Protein AF-A0AA47N3I8-F1 (afdb_monomer_lite)

pLDDT: mean 72.28, std 18.6, range [32.47, 95.56]

Secondary structure (DSSP, 8-state):
--------HHHHHHHHHHHHHHTHHHHHHTTSSPPPPTT-PPTT-SHHHHHHHHH-TTTTTHHHHHT--S-HHHHHHHHHHHHHHHHHHS-TT-------------------STTTT--PPPTT-TTS-HHHHHHHHHHHHS---

Foldseek 3Di:
DDPPDDDPVLVVVLVVVVCCQQCVLVCQVVVNDDHDDPPDDHHPVPCVVVVCQCPPLVRVLVCLVPVDDDDVVVSVVVSVVVVVVVVVVDPVPPPPPDPPPPPPDDDDDDDPDPCNVPDDDDPPPPPDDPSRVVVVVSDVVVDDD

Organism: Merluccius polli (NCBI:txid89951)

Radius of gyration: 23.53 Å; chains: 1; bounding box: 51×60×51 Å

Sequence (145 aa):
MKKQVRFLGSMIHSLQCSLKKRFRGIFVNVKMSSAARAEEELPFADPLYIRAAVLDPAFSMMWLQHDVLVTDDIKNDIADMVKDLILHEVPPGTTLQSPEYQEVERQQEQSSGLFSEYRKRRKQDTTSSPETQLNNYFGLCCGQA

Structure (mmCIF, N/CA/C/O backbone):
data_AF-A0AA47N3I8-F1
#
_entry.id   AF-A0AA47N3I8-F1
#
loop_
_atom_site.group_PDB
_atom_site.id
_atom_site.type_symbol
_atom_site.label_atom_id
_atom_site.label_alt_id
_atom_site.label_comp_id
_atom_site.label_asym_id
_atom_site.label_entity_id
_atom_site.label_seq_id
_atom_site.pdbx_PDB_ins_code
_atom_site.Cartn_x
_atom_site.Cartn_y
_atom_site.Cartn_z
_atom_site.occupancy
_atom_site.B_iso_or_equiv
_atom_site.auth_seq_id
_atom_site.auth_comp_id
_atom_site.auth_asym_id
_atom_site.auth_atom_id
_atom_site.pdbx_PDB_model_num
ATOM 1 N N . MET A 1 1 ? 17.343 22.297 -28.409 1.00 40.78 1 MET A N 1
ATOM 2 C CA . MET A 1 1 ? 16.732 23.110 -27.329 1.00 40.78 1 MET A CA 1
ATOM 3 C C . MET A 1 1 ? 16.309 22.178 -26.199 1.00 40.78 1 MET A C 1
ATOM 5 O O . MET A 1 1 ? 15.500 21.295 -26.447 1.00 40.78 1 MET A O 1
ATOM 9 N N . LYS A 1 2 ? 16.885 22.293 -24.993 1.00 49.59 2 LYS A N 1
ATOM 10 C CA . LYS A 1 2 ? 16.458 21.481 -23.837 1.00 49.59 2 LYS A CA 1
ATOM 11 C C . LYS A 1 2 ? 15.156 22.076 -23.289 1.00 49.59 2 LYS A C 1
ATOM 13 O O . LYS A 1 2 ? 15.146 23.246 -22.920 1.00 49.59 2 LYS A O 1
ATOM 18 N N . LYS A 1 3 ? 14.066 21.300 -23.267 1.00 54.94 3 LYS A N 1
ATOM 19 C CA . LYS A 1 3 ? 12.815 21.693 -22.597 1.00 54.94 3 LYS A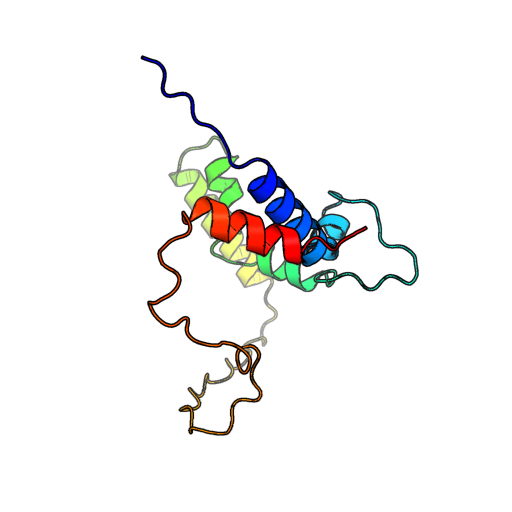 CA 1
ATOM 20 C C . LYS A 1 3 ? 13.123 21.896 -21.113 1.00 54.94 3 LYS A C 1
ATOM 22 O O . LYS A 1 3 ? 13.399 20.932 -20.406 1.00 54.94 3 LYS A O 1
ATOM 27 N N . GLN A 1 4 ? 13.113 23.143 -20.654 1.00 55.97 4 GLN A N 1
ATOM 28 C CA . GLN A 1 4 ? 13.239 23.450 -19.237 1.00 55.97 4 GLN A CA 1
ATOM 29 C C . GLN A 1 4 ? 11.877 23.196 -18.587 1.00 55.97 4 GLN A C 1
ATOM 31 O O . GLN A 1 4 ? 10.970 24.018 -18.675 1.00 55.97 4 GLN A O 1
ATOM 36 N N . VAL A 1 5 ? 11.712 22.014 -17.998 1.00 67.25 5 VAL A N 1
ATOM 37 C CA . VAL A 1 5 ? 10.506 21.672 -17.241 1.00 67.25 5 VAL A CA 1
ATOM 38 C C . VAL A 1 5 ? 10.584 22.410 -15.906 1.00 67.25 5 VAL A C 1
ATOM 40 O O . VAL A 1 5 ? 11.491 22.164 -15.113 1.00 67.25 5 VAL A O 1
ATOM 43 N N . ARG A 1 6 ? 9.668 23.352 -15.668 1.00 70.12 6 ARG A N 1
ATOM 44 C CA . ARG A 1 6 ? 9.495 23.978 -14.353 1.00 70.12 6 ARG A CA 1
ATOM 45 C C . ARG A 1 6 ? 8.413 23.218 -13.606 1.00 70.12 6 ARG A C 1
ATOM 47 O O . ARG A 1 6 ? 7.251 23.241 -13.996 1.00 70.12 6 ARG A O 1
ATOM 54 N N . PHE A 1 7 ? 8.810 22.525 -12.549 1.00 73.31 7 PHE A N 1
ATOM 55 C CA . PHE A 1 7 ? 7.871 21.860 -11.659 1.00 73.31 7 PHE A CA 1
ATOM 56 C C . PHE A 1 7 ? 7.165 22.892 -10.776 1.00 73.31 7 PHE A C 1
ATOM 58 O O . PHE A 1 7 ? 7.782 23.853 -10.313 1.00 73.31 7 PHE A O 1
ATOM 65 N N . LEU A 1 8 ? 5.876 22.677 -10.516 1.00 83.81 8 LEU A N 1
ATOM 66 C CA . LEU A 1 8 ? 5.081 23.501 -9.606 1.00 83.81 8 LEU A CA 1
ATOM 67 C C . LEU A 1 8 ? 5.457 23.156 -8.158 1.00 83.81 8 LEU A C 1
ATOM 69 O O . LEU A 1 8 ? 4.742 22.433 -7.469 1.00 83.81 8 LEU A O 1
ATOM 73 N N . GLY A 1 9 ? 6.622 23.634 -7.714 1.00 85.81 9 GLY A N 1
ATOM 74 C CA . GLY A 1 9 ? 7.217 23.266 -6.426 1.00 85.81 9 GLY A CA 1
ATOM 75 C C . GLY A 1 9 ? 6.301 23.532 -5.229 1.00 85.81 9 GLY A C 1
ATOM 76 O O . GLY A 1 9 ? 6.212 22.694 -4.338 1.00 85.81 9 GLY A O 1
ATOM 77 N N . SER A 1 10 ? 5.553 24.640 -5.246 1.00 81.69 10 SER A N 1
ATOM 78 C CA . SER A 1 10 ? 4.552 24.964 -4.220 1.00 81.69 10 SER A CA 1
ATOM 79 C C . SER A 1 10 ? 3.431 23.926 -4.158 1.00 81.69 10 SER A C 1
ATOM 81 O O . SER A 1 10 ? 3.074 23.461 -3.080 1.00 81.69 10 SER A O 1
ATOM 83 N N . MET A 1 11 ? 2.907 23.515 -5.312 1.00 82.12 11 MET A N 1
ATOM 84 C CA . MET A 1 11 ? 1.862 22.499 -5.409 1.00 82.12 11 MET A CA 1
ATOM 85 C C . MET A 1 11 ? 2.368 21.140 -4.934 1.00 82.12 11 MET A C 1
ATOM 87 O O . MET A 1 11 ? 1.706 20.491 -4.131 1.00 82.12 11 MET A O 1
ATOM 91 N N . ILE A 1 12 ? 3.555 20.731 -5.387 1.00 86.94 12 ILE A N 1
ATOM 92 C CA . ILE A 1 12 ? 4.188 19.481 -4.954 1.00 86.94 12 ILE A CA 1
ATOM 93 C C . ILE A 1 12 ? 4.351 19.483 -3.435 1.00 86.94 12 ILE A C 1
ATOM 95 O O . ILE A 1 12 ? 3.960 18.522 -2.777 1.00 86.94 12 ILE A O 1
ATOM 99 N N . HIS A 1 13 ? 4.856 20.579 -2.871 1.00 87.62 13 HIS A N 1
ATOM 100 C CA . HIS A 1 13 ? 5.027 20.725 -1.432 1.00 87.62 13 HIS A CA 1
ATOM 101 C C . HIS A 1 13 ? 3.689 20.632 -0.682 1.00 87.62 13 HIS A C 1
ATOM 103 O O . HIS A 1 13 ? 3.561 19.846 0.255 1.00 87.62 13 HIS A O 1
ATOM 109 N N . SER A 1 14 ? 2.656 21.360 -1.117 1.00 87.94 14 SER A N 1
ATOM 110 C CA . SER A 1 14 ? 1.326 21.307 -0.493 1.00 87.94 14 SER A CA 1
ATOM 111 C C . SER A 1 14 ? 0.700 19.913 -0.566 1.00 87.94 14 SER A C 1
ATOM 113 O O . SER A 1 14 ? 0.125 19.438 0.416 1.00 87.94 14 SER A O 1
ATOM 115 N N . LEU A 1 15 ? 0.851 19.218 -1.696 1.00 88.31 15 LEU A N 1
ATOM 116 C CA . LEU A 1 15 ? 0.401 17.835 -1.852 1.00 88.31 15 LEU A CA 1
ATOM 117 C C . LEU A 1 15 ? 1.154 16.896 -0.906 1.00 88.31 15 LEU A C 1
ATOM 119 O O . LEU A 1 15 ? 0.523 16.095 -0.218 1.00 88.31 15 LEU A O 1
ATOM 123 N N . GLN A 1 16 ? 2.478 17.029 -0.807 1.00 88.25 16 GLN A N 1
ATOM 124 C CA . GLN A 1 16 ? 3.299 16.243 0.114 1.00 88.25 16 GLN A CA 1
ATOM 125 C C . GLN A 1 16 ? 2.901 16.475 1.576 1.00 88.25 16 GLN A C 1
ATOM 127 O O . GLN A 1 16 ? 2.722 15.508 2.316 1.00 88.25 16 GLN A O 1
ATOM 132 N N . CYS A 1 17 ? 2.714 17.727 1.999 1.00 90.00 17 CYS A N 1
ATOM 133 C CA . CYS A 1 17 ? 2.244 18.059 3.346 1.00 90.00 17 CYS A CA 1
ATOM 134 C C . CYS A 1 17 ? 0.864 17.457 3.624 1.00 90.00 17 CYS A C 1
ATOM 136 O O . CYS A 1 17 ? 0.646 16.850 4.673 1.00 90.00 17 CYS A O 1
ATOM 138 N N . SER A 1 18 ? -0.056 17.580 2.666 1.00 91.69 18 SER A N 1
ATOM 139 C CA . SER A 1 18 ? -1.400 17.015 2.767 1.00 91.69 18 SER A CA 1
ATOM 140 C C . SER A 1 18 ? -1.373 15.492 2.914 1.00 91.69 18 SER A C 1
ATOM 142 O O . SER A 1 18 ? -2.105 14.942 3.735 1.00 91.69 18 SER A O 1
ATOM 144 N N . LEU A 1 19 ? -0.515 14.814 2.151 1.00 92.00 19 LEU A N 1
ATOM 145 C CA . LEU A 1 19 ? -0.350 13.364 2.190 1.00 92.00 19 LEU A CA 1
ATOM 146 C C . LEU A 1 19 ? 0.259 12.916 3.527 1.00 92.00 19 LEU A C 1
ATOM 148 O O . LEU A 1 19 ? -0.307 12.054 4.195 1.00 92.00 19 LEU A O 1
ATOM 152 N N . LYS A 1 20 ? 1.337 13.570 3.980 1.00 90.69 20 LYS A N 1
ATOM 153 C CA . LYS A 1 20 ? 1.963 13.319 5.292 1.00 90.69 20 LYS A CA 1
ATOM 154 C C . LYS A 1 20 ? 1.001 13.499 6.454 1.00 90.69 20 LYS A C 1
ATOM 156 O O . LYS A 1 20 ? 1.023 12.695 7.377 1.00 90.69 20 LYS A O 1
ATOM 161 N N . LYS A 1 21 ? 0.154 14.527 6.405 1.00 90.25 21 LYS A N 1
ATOM 162 C CA . LYS A 1 21 ? -0.840 14.783 7.450 1.00 90.25 21 LYS A CA 1
ATOM 163 C C . LYS A 1 21 ? -1.947 13.729 7.447 1.00 90.25 21 LYS A C 1
ATOM 165 O O . LYS A 1 21 ? -2.276 13.199 8.501 1.00 90.25 21 LYS A O 1
ATOM 170 N N . ARG A 1 22 ? -2.512 13.419 6.275 1.00 93.69 22 ARG A N 1
ATOM 171 C CA . ARG A 1 22 ? -3.652 12.496 6.157 1.00 93.69 22 ARG A CA 1
ATOM 172 C C . ARG A 1 22 ? -3.291 11.048 6.459 1.00 93.69 22 ARG A C 1
ATOM 174 O O . ARG A 1 22 ? -4.105 10.369 7.058 1.00 93.69 22 ARG A O 1
ATOM 181 N N . PHE A 1 23 ? -2.092 10.597 6.096 1.00 93.69 23 PHE A N 1
ATOM 182 C CA . PHE A 1 23 ? -1.663 9.201 6.261 1.00 93.69 23 PHE A CA 1
ATOM 183 C C . PHE A 1 23 ? -0.605 9.025 7.354 1.00 93.69 23 PHE A C 1
ATOM 185 O O . PHE A 1 23 ? 0.183 8.079 7.325 1.00 93.69 23 PHE A O 1
ATOM 192 N N . ARG A 1 24 ? -0.557 9.944 8.326 1.00 92.31 24 ARG A N 1
ATOM 193 C CA . ARG A 1 24 ? 0.480 9.934 9.362 1.00 92.31 24 ARG A CA 1
ATOM 194 C C . ARG A 1 24 ? 0.524 8.615 10.139 1.00 92.31 24 ARG A C 1
ATOM 196 O O . ARG A 1 24 ? 1.620 8.127 10.393 1.00 92.31 24 ARG A O 1
ATOM 203 N N . GLY A 1 25 ? -0.627 8.029 10.479 1.00 93.19 25 GLY A N 1
ATOM 204 C CA . GLY A 1 25 ? -0.695 6.759 11.208 1.00 93.19 25 GLY A CA 1
ATOM 205 C C . GLY A 1 25 ? -0.034 5.605 10.458 1.00 93.19 25 GLY A C 1
ATOM 206 O O . GLY A 1 25 ? 0.782 4.892 11.039 1.00 93.19 25 GLY A O 1
ATOM 207 N N . ILE A 1 26 ? -0.270 5.506 9.145 1.00 91.94 26 ILE A N 1
ATOM 208 C CA . ILE A 1 26 ? 0.423 4.547 8.271 1.00 91.94 26 ILE A CA 1
ATOM 209 C C . ILE A 1 26 ? 1.934 4.763 8.355 1.00 91.94 26 ILE A C 1
ATOM 211 O O . ILE A 1 26 ? 2.672 3.821 8.631 1.00 91.94 26 ILE A O 1
ATOM 215 N N . PHE A 1 27 ? 2.404 6.002 8.179 1.00 93.19 27 PHE A N 1
ATOM 216 C CA . PHE A 1 27 ? 3.838 6.310 8.196 1.00 93.19 27 PHE A CA 1
ATOM 217 C C . PHE A 1 27 ? 4.520 6.030 9.531 1.00 93.19 27 PHE A C 1
ATOM 219 O O . PHE A 1 27 ? 5.690 5.653 9.537 1.00 93.19 27 PHE A O 1
ATOM 226 N N . VAL A 1 28 ? 3.819 6.182 10.651 1.00 92.31 28 VAL A N 1
ATOM 227 C CA . VAL A 1 28 ? 4.338 5.775 11.960 1.00 92.31 28 VAL A CA 1
ATOM 228 C C . VAL A 1 28 ? 4.442 4.255 12.053 1.00 92.31 28 VAL A C 1
ATOM 230 O O . VAL A 1 28 ? 5.502 3.748 12.419 1.00 92.31 28 VAL A O 1
ATOM 233 N N . ASN A 1 29 ? 3.401 3.525 11.647 1.00 89.62 29 ASN A N 1
ATOM 234 C CA . ASN A 1 29 ? 3.380 2.061 11.689 1.00 89.62 29 ASN A CA 1
ATOM 235 C C . ASN A 1 29 ? 4.497 1.430 10.844 1.00 89.62 29 ASN A C 1
ATOM 237 O O . ASN A 1 29 ? 5.119 0.460 11.274 1.00 89.62 29 ASN A O 1
ATOM 241 N N . VAL A 1 30 ? 4.810 2.012 9.681 1.00 89.50 30 VAL A N 1
ATOM 242 C CA . VAL A 1 30 ? 5.918 1.559 8.817 1.00 89.50 30 VAL A CA 1
ATOM 243 C C . VAL A 1 30 ? 7.267 2.217 9.138 1.00 89.50 30 VAL A C 1
ATOM 245 O O . VAL A 1 30 ? 8.218 2.075 8.374 1.00 89.50 30 VAL A O 1
ATOM 248 N N . LYS A 1 31 ? 7.379 2.941 10.261 1.00 90.38 31 LYS A N 1
ATOM 249 C CA . LYS A 1 31 ? 8.615 3.595 10.740 1.00 90.38 31 LYS A CA 1
ATOM 250 C C . LYS A 1 31 ? 9.222 4.622 9.769 1.00 90.38 31 LYS A C 1
ATOM 252 O O . LYS A 1 31 ? 10.422 4.876 9.794 1.00 90.38 31 LYS A O 1
ATOM 257 N N . MET A 1 32 ? 8.392 5.252 8.940 1.00 89.12 32 MET A N 1
ATOM 258 C CA . MET A 1 32 ? 8.776 6.336 8.022 1.00 89.12 32 MET A CA 1
ATOM 259 C C . MET A 1 32 ? 8.588 7.741 8.622 1.00 89.12 32 MET A C 1
ATOM 261 O O . MET A 1 32 ? 8.999 8.732 8.021 1.00 89.12 32 MET A O 1
ATOM 265 N N . SER A 1 33 ? 7.956 7.851 9.793 1.00 91.06 33 SER A N 1
ATOM 266 C CA . SER A 1 33 ? 7.724 9.108 10.513 1.00 91.06 33 SER A CA 1
ATOM 267 C C . SER A 1 33 ? 7.998 8.943 12.009 1.00 91.06 33 SER A C 1
ATOM 269 O O . SER A 1 33 ? 7.988 7.832 12.536 1.00 91.06 33 SER A O 1
ATOM 271 N N . SER A 1 34 ? 8.205 10.062 12.708 1.00 89.19 34 SER A N 1
ATOM 272 C CA . SER A 1 34 ? 8.299 10.094 14.169 1.00 89.19 34 SER A CA 1
ATOM 273 C C . SER A 1 34 ? 7.037 9.539 14.826 1.00 89.19 34 SER A C 1
ATOM 275 O O . SER A 1 34 ? 5.928 9.816 14.358 1.00 89.19 34 SER A O 1
ATOM 277 N N . ALA A 1 35 ? 7.228 8.800 15.922 1.00 86.00 35 ALA A N 1
ATOM 278 C CA . ALA A 1 35 ? 6.156 8.180 16.692 1.00 86.00 35 ALA A CA 1
ATOM 279 C C . ALA A 1 35 ? 5.095 9.188 17.170 1.00 86.00 35 ALA A C 1
ATOM 281 O O . ALA A 1 35 ? 5.354 10.391 17.304 1.00 86.00 35 ALA A O 1
ATOM 282 N N . ALA A 1 36 ? 3.888 8.675 17.414 1.00 83.19 36 ALA A N 1
ATOM 283 C CA . ALA A 1 36 ? 2.818 9.427 18.055 1.00 83.19 36 ALA A CA 1
ATOM 284 C C . ALA A 1 36 ? 3.242 9.841 19.469 1.00 83.19 36 ALA A C 1
ATOM 286 O O . ALA A 1 36 ? 3.973 9.115 20.150 1.00 83.19 36 ALA A O 1
ATOM 287 N N . ARG A 1 37 ? 2.759 10.994 19.931 1.00 85.19 37 ARG A N 1
ATOM 288 C CA . ARG A 1 37 ? 2.777 11.287 21.370 1.00 85.19 37 ARG A CA 1
ATOM 289 C C . ARG A 1 37 ? 1.729 10.406 22.061 1.00 85.19 37 ARG A C 1
ATOM 291 O O . ARG A 1 37 ? 0.788 9.970 21.410 1.00 85.19 37 ARG A O 1
ATOM 298 N N . ALA A 1 38 ? 1.891 10.152 23.359 1.00 73.44 38 ALA A N 1
ATOM 299 C CA . ALA A 1 38 ? 1.110 9.147 24.096 1.00 73.44 38 ALA A CA 1
ATOM 300 C C . ALA A 1 38 ? -0.427 9.310 24.019 1.00 73.44 38 ALA A C 1
ATOM 302 O O . ALA A 1 38 ? -1.140 8.332 24.201 1.00 73.44 38 ALA A O 1
ATOM 303 N N . GLU A 1 39 ? -0.927 10.511 23.714 1.00 80.19 39 GLU A N 1
ATOM 304 C CA . GLU A 1 39 ? -2.363 10.831 23.627 1.00 80.19 39 GLU A CA 1
ATOM 305 C C . GLU A 1 39 ? -2.805 11.247 22.210 1.00 80.19 39 GLU A C 1
ATOM 307 O O . GLU A 1 39 ? -3.909 11.748 22.011 1.00 80.19 39 GLU A O 1
ATOM 312 N N . GLU A 1 40 ? -1.940 11.095 21.205 1.00 86.62 40 GLU A N 1
ATOM 313 C CA . GLU A 1 40 ? -2.232 11.542 19.845 1.00 86.62 40 GLU A CA 1
ATOM 314 C C . GLU A 1 40 ? -2.930 10.439 19.038 1.00 86.62 40 GLU A C 1
ATOM 316 O O . GLU A 1 40 ? -2.298 9.468 18.615 1.00 86.62 40 GLU A O 1
ATOM 321 N N . GLU A 1 41 ? -4.226 10.608 18.770 1.00 89.25 41 GLU A N 1
ATOM 322 C CA . GLU A 1 41 ? -4.944 9.757 17.822 1.00 89.25 41 GLU A CA 1
ATOM 323 C C . GLU A 1 41 ? -4.497 10.078 16.390 1.00 89.25 41 GLU A C 1
ATOM 325 O O . GLU A 1 41 ? -4.637 11.202 15.897 1.00 89.25 41 GLU A O 1
ATOM 330 N N . LEU A 1 42 ? -3.922 9.084 15.714 1.00 91.88 42 LEU A N 1
ATOM 331 C CA . LEU A 1 42 ? -3.386 9.251 14.370 1.00 91.88 42 LEU A CA 1
ATOM 332 C C . LEU A 1 42 ? -4.344 8.710 13.305 1.00 91.88 42 LEU A C 1
ATOM 334 O O . LEU A 1 42 ? -4.827 7.581 13.418 1.00 91.88 42 LEU A O 1
ATOM 338 N N . PRO A 1 43 ? -4.549 9.452 12.201 1.00 90.75 43 PRO A N 1
ATOM 339 C CA . PRO A 1 43 ? -5.376 8.974 11.106 1.00 90.75 43 PRO A CA 1
ATOM 340 C C . PRO A 1 43 ? -4.731 7.746 10.458 1.00 90.75 43 PRO A C 1
ATOM 342 O O . PRO A 1 43 ? -3.529 7.743 10.176 1.00 90.75 43 PRO A O 1
ATOM 345 N N . PHE A 1 44 ? -5.542 6.717 10.200 1.00 90.56 44 PHE A N 1
ATOM 346 C CA . PHE A 1 44 ? -5.111 5.438 9.620 1.00 90.56 44 PHE A CA 1
ATOM 347 C C . PHE A 1 44 ? -4.007 4.716 10.421 1.00 90.56 44 PHE A C 1
ATOM 349 O O . PHE A 1 44 ? -3.170 4.028 9.840 1.00 90.56 44 PHE A O 1
ATOM 356 N N . ALA A 1 45 ? -3.969 4.875 11.749 1.00 90.56 45 ALA A N 1
ATOM 357 C CA . ALA A 1 45 ? -3.023 4.145 12.602 1.00 90.56 45 ALA A CA 1
ATOM 358 C C . ALA A 1 45 ? -3.460 2.722 12.963 1.00 90.56 45 ALA A C 1
ATOM 360 O O . ALA A 1 45 ? -2.645 1.968 13.493 1.00 90.56 45 ALA A O 1
ATOM 361 N N . ASP A 1 46 ? -4.698 2.327 12.659 1.00 91.25 46 ASP A N 1
ATOM 362 C CA . ASP A 1 46 ? -5.132 0.945 12.859 1.00 91.25 46 ASP A CA 1
ATOM 363 C C . ASP A 1 46 ? -4.263 -0.010 12.008 1.00 91.25 46 ASP A C 1
ATOM 365 O O . ASP A 1 46 ? -4.197 0.145 10.780 1.00 91.25 46 ASP A O 1
ATOM 369 N N . PRO A 1 47 ? -3.605 -1.020 12.615 1.00 86.62 47 PRO A N 1
ATOM 370 C CA . PRO A 1 47 ? -2.860 -2.042 11.883 1.00 86.62 47 PRO A CA 1
ATOM 371 C C . PRO A 1 47 ? -3.683 -2.771 10.812 1.00 86.62 47 PRO A C 1
ATOM 373 O O . PRO A 1 47 ? -3.107 -3.376 9.908 1.00 86.62 47 PRO A O 1
ATOM 376 N N . LEU A 1 48 ? -5.018 -2.739 10.889 1.00 87.06 48 LEU A N 1
ATOM 377 C CA . LEU A 1 48 ? -5.922 -3.248 9.860 1.00 87.06 48 LEU A CA 1
ATOM 378 C C . LEU A 1 48 ? -5.609 -2.680 8.472 1.00 87.06 48 LEU A C 1
ATOM 380 O O . LEU A 1 48 ? -5.614 -3.447 7.519 1.00 87.06 48 LEU A O 1
ATOM 384 N N . TYR A 1 49 ? -5.276 -1.392 8.344 1.00 87.00 49 TYR A N 1
ATOM 385 C CA . TYR A 1 49 ? -4.975 -0.794 7.037 1.00 87.00 49 TYR A CA 1
ATOM 386 C C . TYR A 1 49 ? -3.730 -1.407 6.388 1.00 87.00 49 TYR A C 1
ATOM 388 O O . TYR A 1 49 ? -3.719 -1.661 5.186 1.00 87.00 49 TYR A O 1
ATOM 396 N N . ILE A 1 50 ? -2.695 -1.690 7.186 1.00 83.38 50 ILE A N 1
ATOM 397 C CA . ILE A 1 50 ? -1.479 -2.353 6.699 1.00 83.38 50 ILE A CA 1
ATOM 398 C C . ILE A 1 50 ? -1.781 -3.806 6.343 1.00 83.38 50 ILE A C 1
ATOM 400 O O . ILE A 1 50 ? -1.394 -4.267 5.274 1.00 83.38 50 ILE A O 1
ATOM 404 N N . ARG A 1 51 ? -2.509 -4.515 7.214 1.00 80.88 51 ARG A N 1
ATOM 405 C CA . ARG A 1 51 ? -2.909 -5.905 6.963 1.00 80.88 51 ARG A CA 1
ATOM 406 C C . ARG A 1 51 ? -3.735 -6.025 5.686 1.00 80.88 51 ARG A C 1
ATOM 408 O O . ARG A 1 51 ? -3.419 -6.865 4.860 1.00 80.88 51 ARG A O 1
ATOM 415 N N . ALA A 1 52 ? -4.724 -5.158 5.486 1.00 82.56 52 ALA A N 1
ATOM 416 C CA . ALA A 1 52 ? -5.544 -5.138 4.280 1.00 82.56 52 ALA A CA 1
ATOM 417 C C . ALA A 1 52 ? -4.709 -4.882 3.016 1.00 82.56 52 ALA A C 1
ATOM 419 O O . ALA A 1 52 ? -4.912 -5.561 2.020 1.00 82.56 52 ALA A O 1
ATOM 420 N N . ALA A 1 53 ? -3.741 -3.961 3.065 1.00 80.38 53 ALA A N 1
ATOM 421 C CA . ALA A 1 53 ? -2.867 -3.678 1.926 1.00 80.38 53 ALA A CA 1
ATOM 422 C C . ALA A 1 53 ? -1.917 -4.842 1.590 1.00 80.38 53 ALA A C 1
ATOM 424 O O . ALA A 1 53 ? -1.681 -5.121 0.420 1.00 80.38 53 ALA A O 1
ATOM 425 N N . VAL A 1 54 ? -1.376 -5.528 2.603 1.00 75.00 54 VAL A N 1
ATOM 426 C CA . VAL A 1 54 ? -0.504 -6.703 2.412 1.00 75.00 54 VAL A CA 1
ATOM 427 C C . VAL A 1 54 ? -1.294 -7.907 1.901 1.00 75.00 54 VAL A C 1
ATOM 429 O O . VAL A 1 54 ? -0.786 -8.670 1.085 1.00 75.00 54 VAL A O 1
ATOM 432 N N . LEU A 1 55 ? -2.530 -8.068 2.374 1.00 76.00 55 LEU A N 1
ATOM 433 C CA . LEU A 1 55 ? -3.421 -9.158 1.982 1.00 76.00 55 LEU A CA 1
ATOM 434 C C . LEU A 1 55 ? -4.181 -8.880 0.679 1.00 76.00 55 LEU A C 1
ATOM 436 O O . LEU A 1 55 ? -4.893 -9.764 0.212 1.00 76.00 55 LEU A O 1
ATOM 440 N N . ASP A 1 56 ? -4.047 -7.690 0.087 1.00 79.94 56 ASP A N 1
ATOM 441 C CA . ASP A 1 56 ? -4.662 -7.381 -1.200 1.00 79.94 56 ASP A CA 1
ATOM 442 C C . ASP A 1 56 ? -4.035 -8.274 -2.290 1.00 79.94 56 ASP A C 1
ATOM 444 O O . ASP A 1 56 ? -2.831 -8.164 -2.562 1.00 79.94 56 ASP A O 1
ATOM 448 N N . PRO A 1 57 ? -4.811 -9.155 -2.951 1.00 68.44 57 PRO A N 1
ATOM 449 C CA . PRO A 1 57 ? -4.298 -10.028 -4.002 1.00 68.44 57 PRO A CA 1
ATOM 450 C C . PRO A 1 57 ? -3.641 -9.267 -5.161 1.00 68.44 57 PRO A C 1
ATOM 452 O O . PRO A 1 57 ? -2.747 -9.809 -5.807 1.00 68.44 57 PRO A O 1
ATOM 455 N N . ALA A 1 58 ? -4.033 -8.011 -5.407 1.00 70.62 58 ALA A N 1
ATOM 456 C CA . ALA A 1 58 ? -3.436 -7.166 -6.437 1.00 70.62 58 ALA A CA 1
ATOM 457 C C . ALA A 1 58 ? -2.023 -6.676 -6.072 1.00 70.62 58 ALA A C 1
ATOM 459 O O . ALA A 1 58 ? -1.236 -6.378 -6.970 1.00 70.62 58 ALA A O 1
ATOM 460 N N . PHE A 1 59 ? -1.683 -6.603 -4.778 1.00 75.00 59 PHE A N 1
ATOM 461 C CA . PHE A 1 59 ? -0.415 -6.038 -4.293 1.00 75.00 59 PHE A CA 1
ATOM 462 C C . PHE A 1 59 ? 0.508 -7.050 -3.605 1.00 75.00 59 PHE A C 1
ATOM 464 O O . PHE A 1 59 ? 1.728 -6.878 -3.637 1.00 75.00 59 PHE A O 1
ATOM 471 N N . SER A 1 60 ? -0.050 -8.119 -3.035 1.00 74.25 60 SER A N 1
ATOM 472 C CA . SER A 1 60 ? 0.659 -9.137 -2.245 1.00 74.25 60 SER A CA 1
ATOM 473 C C . SER A 1 60 ? 1.860 -9.773 -2.957 1.00 74.25 60 SER A C 1
ATOM 475 O O . SER A 1 60 ? 2.828 -10.145 -2.297 1.00 74.25 60 SER A O 1
ATOM 477 N N . MET A 1 61 ? 1.840 -9.840 -4.294 1.00 84.44 61 MET A N 1
ATOM 478 C CA . MET A 1 61 ? 2.897 -10.454 -5.112 1.00 84.44 61 MET A CA 1
ATOM 479 C C . MET A 1 61 ? 3.736 -9.449 -5.916 1.00 84.44 61 MET A C 1
ATOM 481 O O . MET A 1 61 ? 4.584 -9.860 -6.705 1.00 84.44 61 MET A O 1
ATOM 485 N N . MET A 1 62 ? 3.551 -8.132 -5.749 1.00 83.88 62 MET A N 1
ATOM 486 C CA . MET A 1 62 ? 4.320 -7.151 -6.537 1.00 83.88 62 MET A CA 1
ATOM 487 C C . MET A 1 62 ? 5.831 -7.241 -6.291 1.00 83.88 62 MET A C 1
ATOM 489 O O . MET A 1 62 ? 6.615 -7.063 -7.222 1.00 83.88 62 MET A O 1
ATOM 493 N N . TRP A 1 63 ? 6.244 -7.559 -5.063 1.00 85.75 63 TRP A N 1
ATOM 494 C CA . TRP A 1 63 ? 7.656 -7.766 -4.724 1.00 85.75 63 TRP A CA 1
ATOM 495 C C . TRP A 1 63 ? 8.275 -8.912 -5.541 1.00 85.75 63 TRP A C 1
ATOM 497 O O . TRP A 1 63 ? 9.428 -8.835 -5.956 1.00 85.75 63 TRP A O 1
ATOM 507 N N . LEU A 1 64 ? 7.495 -9.951 -5.856 1.00 88.50 64 LEU A N 1
ATOM 508 C CA . LEU A 1 64 ? 7.952 -11.086 -6.655 1.00 88.50 64 LEU A CA 1
ATOM 509 C C . LEU A 1 64 ? 8.251 -10.667 -8.099 1.00 88.50 64 LEU A C 1
ATOM 511 O O . LEU A 1 64 ? 9.202 -11.153 -8.712 1.00 88.50 64 LEU A O 1
ATOM 515 N N . GLN A 1 65 ? 7.480 -9.720 -8.638 1.00 85.00 65 GLN A N 1
ATOM 516 C CA . GLN A 1 65 ? 7.752 -9.162 -9.959 1.00 85.00 65 GLN A CA 1
ATOM 517 C C . GLN A 1 65 ? 8.940 -8.199 -9.961 1.00 85.00 65 GLN A C 1
ATOM 519 O O . GLN A 1 65 ? 9.794 -8.322 -10.841 1.00 85.00 65 GLN A O 1
ATOM 524 N N . HIS A 1 66 ? 9.000 -7.268 -9.006 1.00 83.31 66 HIS A N 1
ATOM 525 C CA . HIS A 1 66 ? 9.949 -6.153 -9.040 1.00 83.31 66 HIS A CA 1
ATOM 526 C C . HIS A 1 66 ? 11.313 -6.455 -8.413 1.00 83.31 66 HIS A C 1
ATOM 528 O O . HIS A 1 66 ? 12.321 -5.960 -8.915 1.00 83.31 66 HIS A O 1
ATOM 534 N N . ASP A 1 67 ? 11.357 -7.270 -7.359 1.00 85.25 67 ASP A N 1
ATOM 535 C CA . ASP A 1 67 ? 12.551 -7.426 -6.523 1.00 85.25 67 ASP A CA 1
ATOM 536 C C . ASP A 1 67 ? 13.245 -8.786 -6.714 1.00 85.25 67 ASP A C 1
ATOM 538 O O . ASP A 1 67 ? 14.425 -8.933 -6.387 1.00 85.25 67 ASP A O 1
ATOM 542 N N . VAL A 1 68 ? 12.551 -9.790 -7.268 1.00 87.44 68 VAL A N 1
ATOM 543 C CA . VAL A 1 68 ? 13.096 -11.146 -7.456 1.00 87.44 68 VAL A CA 1
ATOM 544 C C . VAL A 1 68 ? 13.633 -11.340 -8.877 1.00 87.44 68 VAL A C 1
ATOM 546 O O . VAL A 1 68 ? 12.922 -11.187 -9.871 1.00 87.44 68 VAL A O 1
ATOM 549 N N . LEU A 1 69 ? 14.906 -11.727 -8.977 1.00 92.81 69 LEU A N 1
ATOM 550 C CA . LEU A 1 69 ? 15.640 -11.899 -10.238 1.00 92.81 69 LEU A CA 1
ATOM 551 C C . LEU A 1 69 ? 15.690 -13.373 -10.677 1.00 92.81 69 LEU A C 1
ATOM 553 O O . LEU A 1 69 ? 16.762 -13.964 -10.791 1.00 92.81 69 LEU A O 1
ATOM 557 N N . VAL A 1 70 ? 14.522 -13.972 -10.899 1.00 93.69 70 VAL A N 1
ATOM 558 C CA . V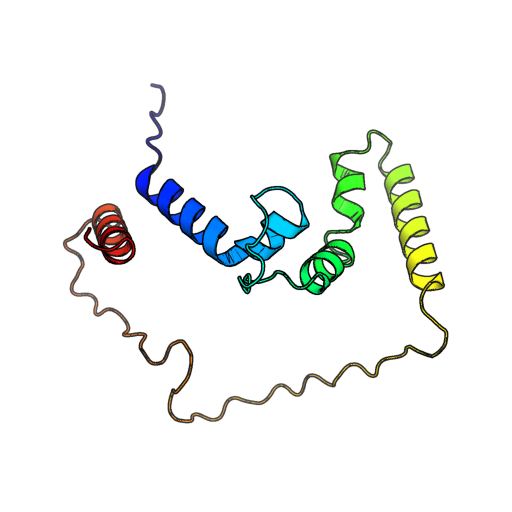AL A 1 70 ? 14.364 -15.334 -11.450 1.00 93.69 70 VAL A CA 1
ATOM 559 C C . VAL A 1 70 ? 13.441 -15.308 -12.671 1.00 93.69 70 VAL A C 1
ATOM 561 O O . VAL A 1 70 ? 12.868 -14.263 -12.982 1.00 93.69 70 VAL A O 1
ATOM 564 N N . THR A 1 71 ? 13.320 -16.429 -13.386 1.00 95.56 71 THR A N 1
ATOM 565 C CA . THR A 1 71 ? 12.422 -16.535 -14.547 1.00 95.56 71 THR A CA 1
ATOM 566 C C . THR A 1 71 ? 10.956 -16.410 -14.136 1.00 95.56 71 THR A C 1
ATOM 568 O O . THR A 1 71 ? 10.587 -16.747 -13.010 1.00 95.56 71 THR A O 1
ATOM 571 N N . ASP A 1 72 ? 10.112 -15.945 -15.059 1.00 92.44 72 ASP A N 1
ATOM 572 C CA . ASP A 1 72 ? 8.685 -15.742 -14.785 1.00 92.44 72 ASP A CA 1
ATOM 573 C C . ASP A 1 72 ? 7.964 -17.049 -14.435 1.00 92.44 72 ASP A C 1
ATOM 575 O O . ASP A 1 72 ? 7.088 -17.037 -13.578 1.00 92.44 72 ASP A O 1
ATOM 579 N N . ASP A 1 73 ? 8.387 -18.182 -15.004 1.00 94.69 73 ASP A N 1
ATOM 580 C CA . ASP A 1 73 ? 7.849 -19.502 -14.650 1.00 94.69 73 ASP A CA 1
ATOM 581 C C . ASP A 1 73 ? 8.043 -19.799 -13.154 1.00 94.69 73 ASP A C 1
ATOM 583 O O . ASP A 1 73 ? 7.090 -20.120 -12.450 1.00 94.69 73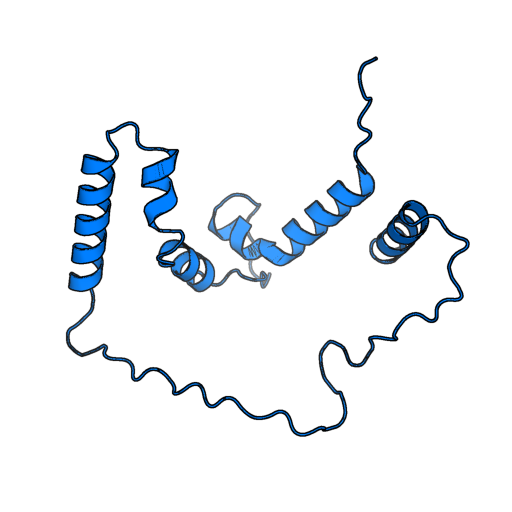 ASP A O 1
ATOM 587 N N . ILE A 1 74 ? 9.253 -19.563 -12.629 1.00 93.19 74 ILE A N 1
ATOM 588 C CA . ILE A 1 74 ? 9.566 -19.759 -11.206 1.00 93.19 74 ILE A CA 1
ATOM 589 C C . ILE A 1 74 ? 8.786 -18.765 -10.336 1.00 93.19 74 ILE A C 1
ATOM 591 O O . ILE A 1 74 ? 8.334 -19.111 -9.246 1.00 93.19 74 ILE A O 1
ATOM 595 N N . LYS A 1 75 ? 8.610 -17.520 -10.796 1.00 93.12 75 LYS A N 1
ATOM 596 C CA . LYS A 1 75 ? 7.785 -16.529 -10.087 1.00 93.12 75 LYS A CA 1
ATOM 597 C C . LYS A 1 75 ? 6.328 -16.979 -10.005 1.00 93.12 75 LYS A C 1
ATOM 599 O O . LYS A 1 75 ? 5.721 -16.840 -8.950 1.00 93.12 75 LYS A O 1
ATOM 604 N N . ASN A 1 76 ? 5.768 -17.524 -11.079 1.00 91.25 76 ASN A N 1
ATOM 605 C CA . ASN A 1 76 ? 4.394 -18.019 -11.079 1.00 91.25 76 ASN A CA 1
ATOM 606 C C . ASN A 1 76 ? 4.235 -19.208 -10.122 1.00 91.25 76 ASN A C 1
ATOM 608 O O . ASN A 1 76 ? 3.327 -19.184 -9.293 1.00 91.25 76 ASN A O 1
ATOM 612 N N . ASP A 1 77 ? 5.176 -20.157 -10.135 1.00 94.12 77 ASP A N 1
ATOM 613 C CA . ASP A 1 77 ? 5.179 -21.296 -9.208 1.00 94.12 77 ASP A CA 1
ATOM 614 C C . ASP A 1 77 ? 5.231 -20.842 -7.739 1.00 94.12 77 ASP A C 1
ATOM 616 O O . ASP A 1 77 ? 4.488 -21.338 -6.890 1.00 94.12 77 ASP A O 1
ATOM 620 N N . ILE A 1 78 ? 6.082 -19.858 -7.422 1.00 89.81 78 ILE A N 1
ATOM 621 C CA . ILE A 1 78 ? 6.165 -19.273 -6.075 1.00 89.81 78 ILE A CA 1
ATOM 622 C C . ILE A 1 78 ? 4.855 -18.566 -5.711 1.00 89.81 78 ILE A C 1
ATOM 624 O O . ILE A 1 78 ? 4.375 -18.713 -4.588 1.00 89.81 78 ILE A O 1
ATOM 628 N N . ALA A 1 79 ? 4.269 -17.799 -6.634 1.00 89.69 79 ALA A N 1
ATOM 629 C CA . ALA A 1 79 ? 3.016 -17.095 -6.385 1.00 89.69 79 ALA A CA 1
ATOM 630 C C . ALA A 1 79 ? 1.877 -18.072 -6.069 1.00 89.69 79 ALA A C 1
ATOM 632 O O . ALA A 1 79 ? 1.116 -17.831 -5.133 1.00 89.69 79 ALA A O 1
ATOM 633 N N . ASP A 1 80 ? 1.769 -19.165 -6.820 1.00 90.44 80 ASP A N 1
ATOM 634 C CA . ASP A 1 80 ? 0.744 -20.185 -6.604 1.00 90.44 80 ASP A CA 1
ATOM 635 C C . ASP A 1 80 ? 0.977 -20.943 -5.293 1.00 90.44 80 ASP A C 1
ATOM 637 O O . ASP A 1 80 ? 0.046 -21.088 -4.503 1.00 90.44 80 ASP A O 1
ATOM 641 N N . MET A 1 81 ? 2.228 -21.279 -4.965 1.00 90.00 81 MET A N 1
ATOM 642 C CA . MET A 1 81 ? 2.576 -21.883 -3.675 1.00 90.00 81 MET A CA 1
ATOM 643 C C . MET A 1 81 ? 2.195 -20.992 -2.486 1.00 90.00 81 MET A C 1
ATOM 645 O O . MET A 1 81 ? 1.641 -21.472 -1.498 1.00 90.00 81 MET A O 1
ATOM 649 N N . VAL A 1 82 ? 2.471 -19.687 -2.558 1.00 86.62 82 VAL A N 1
ATOM 650 C CA . VAL A 1 82 ? 2.113 -18.753 -1.480 1.00 86.62 82 VAL A CA 1
ATOM 651 C C . VAL A 1 82 ? 0.593 -18.598 -1.373 1.00 86.62 82 VAL A C 1
ATOM 653 O O . VAL A 1 82 ? 0.079 -18.556 -0.257 1.00 86.62 82 VAL A O 1
ATOM 656 N N . LYS A 1 83 ? -0.144 -18.558 -2.493 1.00 85.38 83 LYS A N 1
ATOM 657 C CA . LYS A 1 83 ? -1.619 -18.547 -2.468 1.00 85.38 83 LYS A CA 1
ATOM 658 C C . LYS A 1 83 ? -2.171 -19.794 -1.782 1.00 85.38 83 LYS A C 1
ATOM 660 O O . LYS A 1 83 ? -3.032 -19.657 -0.918 1.00 85.38 83 LYS A O 1
ATOM 665 N N . ASP A 1 84 ? -1.663 -20.975 -2.121 1.00 87.94 84 ASP A N 1
ATOM 666 C CA . ASP A 1 84 ? -2.104 -22.232 -1.512 1.00 87.94 84 ASP A CA 1
ATOM 667 C C . ASP A 1 84 ? -1.842 -22.243 -0.003 1.00 87.94 84 ASP A C 1
ATOM 669 O O . ASP A 1 84 ? -2.727 -22.594 0.778 1.00 87.94 84 ASP A O 1
ATOM 673 N N . LEU A 1 85 ? -0.668 -21.779 0.435 1.00 85.69 85 LEU A N 1
ATOM 674 C CA . LEU A 1 85 ? -0.353 -21.640 1.859 1.00 85.69 85 LEU A CA 1
ATOM 675 C C . LEU A 1 85 ? -1.323 -20.690 2.575 1.00 85.69 85 LEU A C 1
ATOM 677 O O . LEU A 1 85 ? -1.821 -21.032 3.646 1.00 85.69 85 LEU A O 1
ATOM 681 N N . ILE A 1 86 ? -1.652 -19.542 1.971 1.00 82.00 86 ILE A N 1
ATOM 682 C CA . ILE A 1 86 ? -2.643 -18.602 2.520 1.00 82.00 86 ILE A CA 1
ATOM 683 C C . ILE A 1 86 ? -4.016 -19.273 2.640 1.00 82.00 86 ILE A C 1
ATOM 685 O O . ILE A 1 86 ? -4.683 -19.137 3.664 1.00 82.00 86 ILE A O 1
ATOM 689 N N . LEU A 1 87 ? -4.446 -20.011 1.613 1.00 82.19 87 LEU A N 1
ATOM 690 C CA . LEU A 1 87 ? -5.723 -20.728 1.626 1.00 82.19 87 LEU A CA 1
ATOM 691 C C . LEU A 1 87 ? -5.759 -21.817 2.707 1.00 82.19 87 LEU A C 1
ATOM 693 O O . LEU A 1 87 ? -6.806 -22.031 3.317 1.00 82.19 87 LEU A O 1
ATOM 697 N N . HIS A 1 88 ? -4.628 -22.468 2.986 1.00 82.44 88 HIS A N 1
ATOM 698 C CA . HIS A 1 88 ? -4.503 -23.464 4.051 1.00 82.44 88 HIS A CA 1
ATOM 699 C C . HIS A 1 88 ? -4.534 -22.875 5.467 1.00 82.44 88 HIS A C 1
ATOM 701 O O . HIS A 1 88 ? -4.929 -23.576 6.399 1.00 82.44 88 HIS A O 1
ATOM 707 N N . GLU A 1 89 ? -4.151 -21.610 5.649 1.00 80.62 89 GLU A N 1
ATOM 708 C CA . GLU A 1 89 ? -4.235 -20.931 6.948 1.00 80.62 89 GLU A CA 1
ATOM 709 C C . GLU A 1 89 ? -5.672 -20.538 7.332 1.00 80.62 89 GLU A C 1
ATOM 711 O O . GLU A 1 89 ? -5.938 -20.247 8.501 1.00 80.62 89 GLU A O 1
ATOM 716 N N . VAL A 1 90 ? -6.620 -20.552 6.386 1.00 74.94 90 VAL A N 1
ATOM 717 C CA . VAL A 1 90 ? -8.024 -20.214 6.655 1.00 74.94 90 VAL A CA 1
ATOM 718 C C . VAL A 1 90 ? -8.682 -21.327 7.489 1.00 74.94 90 VAL A C 1
ATOM 720 O O . VAL A 1 90 ? -8.800 -22.460 7.017 1.00 74.94 90 VAL A O 1
ATOM 723 N N . PRO A 1 91 ? -9.182 -21.035 8.710 1.00 73.56 91 PRO A N 1
ATOM 724 C CA . PRO A 1 91 ? -9.841 -22.040 9.536 1.00 73.56 91 PRO A CA 1
ATOM 725 C C . PRO A 1 91 ? -11.071 -22.628 8.826 1.00 73.56 91 PRO A C 1
ATOM 727 O O . PRO A 1 91 ? -11.892 -21.854 8.305 1.00 73.56 91 PRO A O 1
ATOM 730 N N . PRO A 1 92 ? -11.261 -23.963 8.843 1.00 61.75 92 PRO A N 1
ATOM 731 C CA . PRO A 1 92 ? -12.439 -24.595 8.262 1.00 61.75 92 PRO A CA 1
ATOM 732 C C . PRO A 1 92 ? -13.691 -24.103 9.001 1.00 61.75 92 PRO A C 1
ATOM 734 O O . PRO A 1 92 ? -13.885 -24.396 10.178 1.00 61.75 92 PRO A O 1
ATOM 737 N N . GLY A 1 93 ? -14.514 -23.303 8.317 1.00 61.00 93 GLY A N 1
ATOM 738 C CA . GLY A 1 93 ? -15.703 -22.653 8.886 1.00 61.00 93 GLY A CA 1
ATOM 739 C C . GLY A 1 93 ? -15.783 -21.142 8.652 1.00 61.00 93 GLY A C 1
ATOM 740 O O . GLY A 1 93 ? -16.843 -20.556 8.856 1.00 61.00 93 GLY A O 1
ATOM 741 N N . THR A 1 94 ? -14.716 -20.506 8.155 1.00 57.44 94 THR A N 1
ATOM 742 C CA . THR A 1 94 ? -14.713 -19.071 7.808 1.00 57.44 94 THR A CA 1
ATOM 743 C C . THR A 1 94 ? -15.287 -18.831 6.409 1.00 57.44 94 THR A C 1
ATOM 745 O O . THR A 1 94 ? -14.713 -18.128 5.585 1.00 57.44 94 THR A O 1
ATOM 748 N N . THR A 1 95 ? -16.438 -19.423 6.103 1.00 51.50 95 THR A N 1
ATOM 749 C CA . THR A 1 95 ? -17.264 -18.939 4.994 1.00 51.50 95 THR A CA 1
ATOM 750 C C . THR A 1 95 ? -18.096 -17.800 5.562 1.00 51.50 95 THR A C 1
ATOM 752 O O . THR A 1 95 ? -19.249 -17.981 5.944 1.00 51.50 95 THR A O 1
ATOM 755 N N . LEU A 1 96 ? -17.477 -16.624 5.707 1.00 51.81 96 LEU A N 1
ATOM 756 C CA . LEU A 1 96 ? -18.238 -15.398 5.907 1.00 51.81 96 LEU A CA 1
ATOM 757 C C . LEU A 1 96 ? -19.188 -15.301 4.717 1.00 51.81 96 LEU A C 1
ATOM 759 O O . LEU A 1 96 ? -18.743 -15.184 3.575 1.00 51.81 96 LEU A O 1
ATOM 763 N N . GLN A 1 97 ? -20.489 -15.415 4.990 1.00 44.59 97 GLN A N 1
ATOM 764 C CA . GLN A 1 97 ? -21.514 -15.001 4.047 1.00 44.59 97 GLN A CA 1
ATOM 765 C C . GLN A 1 97 ? -21.110 -13.609 3.574 1.00 44.59 97 GLN A C 1
ATOM 767 O O . GLN A 1 97 ? -21.007 -12.683 4.380 1.00 44.59 97 GLN A O 1
ATOM 772 N N . SER 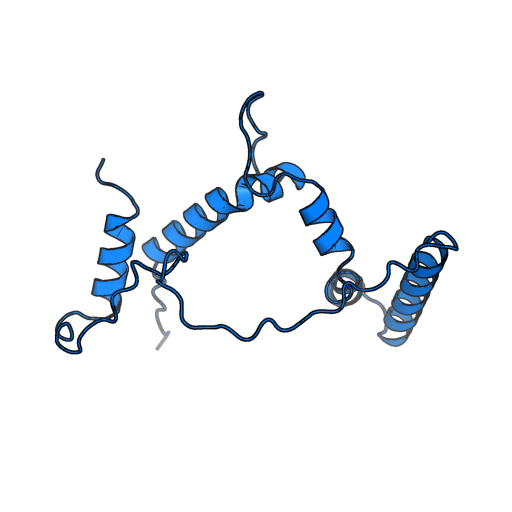A 1 98 ? -20.782 -13.498 2.288 1.00 43.84 98 SER A N 1
ATOM 773 C CA . SER A 1 98 ? -20.590 -12.203 1.655 1.00 43.84 98 SER A CA 1
ATOM 774 C C . SER A 1 98 ? -21.833 -11.383 2.001 1.00 43.84 98 SER A C 1
ATOM 776 O O . SER A 1 98 ? -22.935 -11.879 1.744 1.00 43.84 98 SER A O 1
ATOM 778 N N . PRO A 1 99 ? -21.715 -10.213 2.659 1.00 42.03 99 PRO A N 1
ATOM 779 C CA . PRO A 1 99 ? -22.868 -9.355 2.809 1.00 42.03 99 PRO A CA 1
ATOM 780 C C . PRO A 1 99 ? -23.313 -9.042 1.390 1.00 42.03 99 PRO A C 1
ATOM 782 O O . PRO A 1 99 ? -22.570 -8.447 0.611 1.00 42.03 99 PRO A O 1
ATOM 785 N N . GLU A 1 100 ? -24.486 -9.559 1.049 1.00 35.38 100 GLU A N 1
ATOM 786 C CA . GLU A 1 100 ? -25.170 -9.298 -0.199 1.00 35.38 100 GLU A CA 1
ATOM 787 C C . GLU A 1 100 ? -25.158 -7.779 -0.377 1.00 35.38 100 GLU A C 1
ATOM 789 O O . GLU A 1 100 ? -25.749 -7.044 0.419 1.00 35.38 100 GLU A O 1
ATOM 794 N N . TYR A 1 101 ? -24.376 -7.290 -1.343 1.00 39.22 101 TYR A N 1
ATOM 795 C CA . TYR A 1 101 ? -24.349 -5.876 -1.677 1.00 39.22 101 TYR A CA 1
ATOM 796 C C . TYR A 1 101 ? -25.717 -5.549 -2.271 1.00 39.22 101 TYR A C 1
ATOM 798 O O . TYR A 1 101 ? -25.924 -5.645 -3.477 1.00 39.22 101 TYR A O 1
ATOM 806 N N . GLN A 1 102 ? -26.675 -5.202 -1.413 1.00 32.47 102 GLN A N 1
ATOM 807 C CA . GLN A 1 102 ? -27.900 -4.564 -1.852 1.00 32.47 102 GLN A CA 1
ATOM 808 C C . GLN A 1 102 ? -27.509 -3.177 -2.344 1.00 32.47 102 GLN A C 1
ATOM 810 O O . GLN A 1 102 ? -27.146 -2.286 -1.573 1.00 32.47 102 GLN A O 1
ATOM 815 N N . GLU A 1 103 ? -27.522 -3.030 -3.661 1.00 34.31 103 GLU A N 1
ATOM 816 C CA . GLU A 1 103 ? -27.412 -1.756 -4.344 1.00 34.31 103 GLU A CA 1
ATOM 817 C C . GLU A 1 103 ? -28.639 -0.926 -3.944 1.00 34.31 103 GLU A C 1
ATOM 819 O O . GLU A 1 103 ? -29.725 -1.060 -4.502 1.00 34.31 103 GLU A O 1
ATOM 824 N N . VAL A 1 104 ? -28.505 -0.130 -2.880 1.00 37.59 104 VAL A N 1
ATOM 825 C CA . VAL A 1 104 ? -29.573 0.770 -2.447 1.00 37.59 104 VAL A CA 1
ATOM 826 C C . VAL A 1 104 ? -29.707 1.849 -3.519 1.00 37.59 104 VAL A C 1
ATOM 828 O O . VAL A 1 104 ? -28.879 2.761 -3.616 1.00 37.59 104 VAL A O 1
ATOM 831 N N . GLU A 1 105 ? -30.741 1.724 -4.349 1.00 39.53 105 GLU A N 1
ATOM 832 C CA . GLU A 1 105 ? -31.157 2.755 -5.291 1.00 39.53 105 GLU A CA 1
ATOM 833 C C . GLU A 1 105 ? -31.329 4.082 -4.537 1.00 39.53 105 GLU A C 1
ATOM 835 O O . GLU A 1 105 ? -32.134 4.212 -3.612 1.00 39.53 105 GLU A O 1
ATOM 840 N N . ARG A 1 106 ? -30.526 5.085 -4.912 1.00 35.12 106 ARG A N 1
ATOM 841 C CA . ARG A 1 106 ? -30.554 6.416 -4.296 1.00 35.12 106 ARG A CA 1
ATOM 842 C C . ARG A 1 106 ? -31.878 7.116 -4.586 1.00 35.12 106 ARG A C 1
ATOM 844 O O . ARG A 1 106 ? -32.038 7.730 -5.642 1.00 35.12 106 ARG A O 1
ATOM 851 N N . GLN A 1 107 ? -32.776 7.109 -3.609 1.00 38.06 107 GLN A N 1
ATOM 852 C CA . GLN A 1 107 ? -33.862 8.079 -3.538 1.00 38.06 107 GLN A CA 1
ATOM 853 C C . GLN A 1 107 ? -33.286 9.469 -3.228 1.00 38.06 107 GLN A C 1
ATOM 855 O O . GLN A 1 107 ? -32.371 9.630 -2.419 1.00 38.06 107 GLN A O 1
ATOM 860 N N . GLN A 1 108 ? -33.778 10.475 -3.954 1.00 46.38 108 GLN A N 1
ATOM 861 C CA . GLN A 1 108 ? -33.412 11.878 -3.786 1.00 46.38 108 GLN A CA 1
ATOM 862 C C . GLN A 1 108 ? -33.894 12.384 -2.424 1.00 46.38 108 GLN A C 1
ATOM 864 O O . GLN A 1 108 ? -35.042 12.798 -2.292 1.00 46.38 108 GLN A O 1
ATOM 869 N N . GLU A 1 109 ? -33.005 12.420 -1.437 1.00 43.38 109 GLU A N 1
ATOM 870 C CA . GLU A 1 109 ? -33.240 13.148 -0.192 1.00 43.38 109 GLU A CA 1
ATOM 871 C C . GLU A 1 109 ? -32.135 14.167 0.086 1.00 43.38 109 GLU A C 1
ATOM 873 O O . GLU A 1 109 ? -30.996 14.056 -0.375 1.00 43.38 109 GLU A O 1
ATOM 878 N N . GLN A 1 110 ? -32.555 15.231 0.771 1.00 47.44 110 GLN A N 1
ATOM 879 C CA . GLN A 1 110 ? -31.852 16.489 1.004 1.00 47.44 110 GLN A CA 1
ATOM 880 C C . GLN A 1 110 ? -30.373 16.277 1.343 1.00 47.44 110 GLN A C 1
ATOM 882 O O . GLN A 1 110 ? -30.017 15.552 2.267 1.00 47.44 110 GLN A O 1
ATOM 887 N N . SER A 1 111 ? -29.497 16.925 0.573 1.00 49.03 111 SER A N 1
ATOM 888 C CA . SER A 1 111 ? -28.056 16.707 0.636 1.00 49.03 111 SER A CA 1
ATOM 889 C C . SER A 1 111 ? -27.456 17.178 1.967 1.00 49.03 111 SER A C 1
ATOM 891 O O . SER A 1 111 ? -27.062 18.335 2.098 1.00 49.03 111 SER A O 1
ATOM 893 N N . SER A 1 112 ? -27.307 16.262 2.919 1.00 51.34 112 SER A N 1
ATOM 894 C CA . SER A 1 112 ? -26.408 16.363 4.080 1.00 51.34 112 SER A CA 1
ATOM 895 C C . SER A 1 112 ? -25.141 15.514 3.884 1.00 51.34 112 SER A C 1
ATOM 897 O O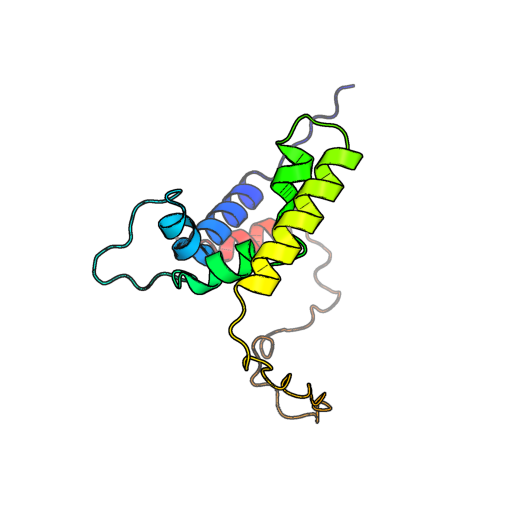 . SER A 1 112 ? -24.546 15.008 4.829 1.00 51.34 112 SER A O 1
ATOM 899 N N . GLY A 1 113 ? -24.721 15.330 2.629 1.00 57.78 113 GLY A N 1
ATOM 900 C CA . GLY A 1 113 ? -23.505 14.598 2.280 1.00 57.78 113 GLY A CA 1
ATOM 901 C C . GLY A 1 113 ? -22.262 15.487 2.263 1.00 57.78 113 GLY A C 1
ATOM 902 O O . GLY A 1 113 ? -22.364 16.704 2.155 1.00 57.78 113 GLY A O 1
ATOM 903 N N . LEU A 1 114 ? -21.082 14.861 2.255 1.00 56.38 114 LEU A N 1
ATOM 904 C CA . LEU A 1 114 ? -19.746 15.485 2.175 1.00 56.38 114 LEU A CA 1
ATOM 905 C C . LEU A 1 114 ? -19.598 16.570 1.079 1.00 56.38 114 LEU A C 1
ATOM 907 O O . LEU A 1 114 ? -18.692 17.396 1.129 1.00 56.38 114 LEU A O 1
ATOM 911 N N . PHE A 1 115 ? -20.485 16.562 0.081 1.00 51.94 115 PHE A N 1
ATOM 912 C CA . PHE A 1 115 ? -20.490 17.465 -1.068 1.00 51.94 115 PHE A CA 1
ATOM 913 C C . PHE A 1 115 ? -21.690 18.425 -1.104 1.00 51.94 115 PHE A C 1
ATOM 915 O O . PHE A 1 115 ? -21.923 19.051 -2.135 1.00 51.94 115 PHE A O 1
ATOM 922 N N . SER A 1 116 ? -22.452 18.561 -0.015 1.00 62.69 116 SER A N 1
ATOM 923 C CA . SER A 1 116 ? -23.578 19.506 0.087 1.00 62.69 116 SER A CA 1
ATOM 924 C C . SER A 1 116 ? -23.159 20.956 -0.190 1.00 62.69 116 SER A C 1
ATOM 926 O O . SER A 1 116 ? -23.904 21.722 -0.795 1.00 62.69 116 SER A O 1
ATOM 928 N N . GLU A 1 117 ? -21.922 21.303 0.166 1.00 53.38 117 GLU A N 1
ATOM 929 C CA . GLU A 1 117 ? -21.298 22.610 -0.071 1.00 53.38 117 GLU A CA 1
ATOM 930 C C . GLU A 1 117 ? -20.741 22.786 -1.502 1.00 53.38 117 GLU A C 1
ATOM 932 O O . GLU A 1 117 ? -20.263 23.865 -1.867 1.00 53.38 117 GLU A O 1
ATOM 937 N N . TYR A 1 118 ? -20.773 21.753 -2.356 1.00 59.69 118 TYR A N 1
ATOM 938 C CA . TYR A 1 118 ? -20.220 21.847 -3.707 1.00 59.69 118 TYR A CA 1
ATOM 939 C C . TYR A 1 118 ? -21.083 22.750 -4.604 1.00 59.69 118 TYR A C 1
ATOM 941 O O . TYR A 1 118 ? -22.077 22.330 -5.199 1.00 59.69 118 TYR A O 1
ATOM 949 N N . ARG A 1 119 ? -20.669 24.011 -4.778 1.00 61.16 119 ARG A N 1
ATOM 950 C CA . ARG A 1 119 ? -21.240 24.911 -5.791 1.00 61.16 119 ARG A CA 1
ATOM 951 C C . ARG A 1 119 ? -20.566 24.710 -7.146 1.00 61.16 119 ARG A C 1
ATOM 953 O O . ARG A 1 119 ? -19.398 25.046 -7.341 1.00 61.16 119 ARG A O 1
ATOM 960 N N . LYS A 1 120 ? -21.341 24.234 -8.126 1.00 60.28 120 LYS A N 1
ATOM 961 C CA . LYS A 1 120 ? -20.937 24.160 -9.538 1.00 60.28 120 LYS A CA 1
ATOM 962 C C . LYS A 1 120 ? -20.522 25.554 -10.032 1.00 60.28 120 LYS A C 1
ATOM 964 O O . LYS A 1 120 ? -21.349 26.467 -10.071 1.00 60.28 120 LYS A O 1
ATOM 969 N N . ARG A 1 121 ? -19.249 25.723 -10.412 1.00 57.16 121 ARG A N 1
ATOM 970 C CA . ARG A 1 121 ? -18.725 27.003 -10.921 1.00 57.16 121 ARG A CA 1
ATOM 971 C C . ARG A 1 121 ? -19.502 27.441 -12.169 1.00 57.16 121 ARG A C 1
ATOM 973 O O . ARG A 1 121 ? -19.650 26.668 -13.118 1.00 57.16 121 ARG A O 1
ATOM 980 N N . ARG A 1 122 ? -20.001 28.682 -12.174 1.00 54.47 122 ARG A N 1
ATOM 981 C CA . ARG A 1 122 ? -20.573 29.312 -13.375 1.00 54.47 122 ARG A CA 1
ATOM 982 C C . ARG A 1 122 ? -19.432 29.737 -14.302 1.00 54.47 122 ARG A C 1
ATOM 984 O O . ARG A 1 122 ? -18.374 30.143 -13.837 1.00 54.47 122 ARG A O 1
ATOM 991 N N . LYS A 1 123 ? -19.658 29.647 -15.617 1.00 53.06 123 LYS A N 1
ATOM 992 C CA . LYS A 1 123 ? -18.672 29.852 -16.701 1.00 53.06 123 LYS A CA 1
ATOM 993 C C . LYS A 1 123 ? -17.980 31.236 -16.743 1.00 53.06 123 LYS A C 1
ATOM 995 O O . LYS A 1 123 ? -17.232 31.480 -17.678 1.00 53.06 123 LYS A O 1
ATOM 1000 N N . GLN A 1 124 ? -18.208 32.134 -15.785 1.00 50.00 124 GLN A N 1
ATOM 1001 C CA . GLN A 1 124 ? -17.818 33.546 -15.877 1.00 50.00 124 GLN A CA 1
ATOM 1002 C C . GLN A 1 124 ? -16.415 33.869 -15.313 1.00 50.00 124 GLN A C 1
ATOM 1004 O O . GLN A 1 124 ? -15.883 34.928 -15.621 1.00 50.00 124 GLN A O 1
ATOM 1009 N N . ASP A 1 125 ? -15.762 32.941 -14.600 1.00 50.19 125 ASP A N 1
ATOM 1010 C CA . ASP A 1 125 ? -14.422 33.143 -14.001 1.00 50.19 125 ASP A CA 1
ATOM 1011 C C . ASP A 1 125 ? -13.255 32.711 -14.919 1.00 50.19 125 ASP A C 1
ATOM 1013 O O . ASP A 1 125 ? -12.284 32.084 -14.486 1.00 50.19 125 ASP A O 1
ATOM 1017 N N . THR A 1 126 ? -13.344 32.989 -16.222 1.00 52.28 126 THR A N 1
ATOM 1018 C CA . THR A 1 126 ? -12.362 32.528 -17.229 1.00 52.28 126 THR A CA 1
ATOM 1019 C C . THR A 1 126 ? -11.264 33.540 -17.578 1.00 52.28 126 THR A C 1
ATOM 1021 O O . THR A 1 126 ? -10.591 33.373 -18.588 1.00 52.28 126 THR A O 1
ATOM 1024 N N . THR A 1 127 ? -11.033 34.581 -16.772 1.00 54.28 127 THR A N 1
ATOM 1025 C CA . THR A 1 127 ? -9.939 35.550 -17.021 1.00 54.28 127 THR A CA 1
ATOM 1026 C C . THR A 1 127 ? -8.646 35.244 -16.262 1.00 54.28 127 THR A C 1
ATOM 1028 O O . THR A 1 127 ? -7.632 35.897 -16.488 1.00 54.28 127 THR A O 1
ATOM 1031 N N . SER A 1 128 ? -8.646 34.238 -15.384 1.00 59.19 128 SER A N 1
ATOM 1032 C CA . SER A 1 128 ? -7.472 33.827 -14.606 1.00 59.19 128 SER A CA 1
ATOM 1033 C C . SER A 1 128 ? -6.888 32.532 -15.165 1.00 59.19 128 SER A C 1
ATOM 1035 O O . SER A 1 128 ? -7.632 31.567 -15.364 1.00 59.19 128 SER A O 1
ATOM 1037 N N . SER A 1 129 ? -5.572 32.506 -15.421 1.00 67.75 129 SER A N 1
ATOM 1038 C CA . SER A 1 129 ? -4.890 31.304 -15.912 1.00 67.75 129 SER A CA 1
ATOM 1039 C C . SER A 1 129 ? -5.110 30.140 -14.927 1.00 67.75 129 SER A C 1
ATOM 1041 O O . SER A 1 129 ? -5.133 30.364 -13.711 1.00 67.75 129 SER A O 1
ATOM 1043 N N . PRO A 1 130 ? -5.268 28.891 -15.408 1.00 62.72 130 PRO A N 1
ATOM 1044 C CA . PRO A 1 130 ? -5.485 27.730 -14.542 1.00 62.72 130 PRO A CA 1
ATOM 1045 C C . PRO A 1 130 ? -4.425 27.595 -13.440 1.00 62.72 130 PRO A C 1
ATOM 1047 O O . PRO A 1 130 ? -4.738 27.204 -12.318 1.00 62.72 130 PRO A O 1
ATOM 1050 N N . GLU A 1 131 ? -3.182 27.984 -13.733 1.00 64.94 131 GLU A N 1
ATOM 1051 C CA . GLU A 1 131 ? -2.069 27.988 -12.781 1.00 64.94 131 GLU A CA 1
ATOM 1052 C C . GLU A 1 131 ? -2.303 28.981 -11.633 1.00 64.94 131 GLU A C 1
ATOM 1054 O O . GLU A 1 131 ? -2.103 28.648 -10.465 1.00 64.94 131 GLU A O 1
ATOM 1059 N N . THR A 1 132 ? -2.784 30.188 -11.942 1.00 66.00 132 THR A N 1
ATOM 1060 C CA . THR A 1 132 ? -3.100 31.221 -10.947 1.00 66.00 132 THR A CA 1
ATOM 1061 C C . THR A 1 132 ? -4.290 30.814 -10.077 1.00 66.00 132 THR A C 1
ATOM 1063 O O . THR A 1 132 ? -4.262 31.013 -8.864 1.00 66.00 132 THR A O 1
ATOM 1066 N N . GLN A 1 133 ? -5.312 30.180 -10.660 1.00 65.56 133 GLN A N 1
ATOM 1067 C CA . GLN A 1 133 ? -6.460 29.675 -9.898 1.00 65.56 133 GLN A CA 1
ATOM 1068 C C . GLN A 1 133 ? -6.061 28.579 -8.905 1.00 65.56 133 GLN A C 1
ATOM 1070 O O . GLN A 1 133 ? -6.528 28.581 -7.765 1.00 65.56 133 GLN A O 1
ATOM 1075 N N . LEU A 1 134 ? -5.188 27.661 -9.326 1.00 64.31 134 LEU A N 1
ATOM 1076 C CA . LEU A 1 134 ? -4.682 26.593 -8.468 1.00 64.31 134 LEU A CA 1
ATOM 1077 C C . LEU A 1 134 ? -3.814 27.157 -7.342 1.00 64.31 134 LEU A C 1
ATOM 1079 O O . LEU A 1 134 ? -4.034 26.817 -6.182 1.00 64.31 134 LEU A O 1
ATOM 1083 N N . ASN A 1 135 ? -2.891 28.071 -7.651 1.00 66.00 135 ASN A N 1
ATOM 1084 C CA . ASN A 1 135 ? -2.054 28.714 -6.635 1.00 66.00 135 ASN A CA 1
ATOM 1085 C C . ASN A 1 135 ? -2.885 29.468 -5.585 1.00 66.00 135 ASN A C 1
ATOM 1087 O O . ASN A 1 135 ? -2.607 29.338 -4.395 1.00 66.00 135 ASN A O 1
ATOM 1091 N N . ASN A 1 136 ? -3.937 30.183 -5.993 1.00 64.62 136 ASN A N 1
ATOM 1092 C CA . ASN A 1 136 ? -4.822 30.888 -5.062 1.00 64.62 136 ASN A CA 1
ATOM 1093 C C . ASN A 1 136 ? -5.609 29.921 -4.166 1.00 64.62 136 ASN A C 1
ATOM 1095 O O . ASN A 1 136 ? -5.722 30.154 -2.967 1.00 64.62 136 ASN A O 1
ATOM 1099 N N . TYR A 1 137 ? -6.116 28.815 -4.719 1.00 62.44 137 TYR A N 1
ATOM 1100 C CA . TYR A 1 137 ? -6.822 27.799 -3.935 1.00 62.44 137 TYR A CA 1
ATOM 1101 C C . TYR A 1 137 ? -5.912 27.161 -2.873 1.00 62.44 137 TYR A C 1
ATOM 1103 O O . TYR A 1 137 ? -6.295 27.054 -1.710 1.00 62.44 137 TYR A O 1
ATOM 1111 N N . PHE A 1 138 ? -4.679 26.802 -3.239 1.00 60.84 138 PHE A N 1
ATOM 1112 C CA . PHE A 1 138 ? -3.726 26.217 -2.292 1.00 60.84 138 PHE A CA 1
ATOM 1113 C C . PHE A 1 138 ? -3.178 27.232 -1.279 1.00 60.84 138 PHE A C 1
ATOM 1115 O O . PHE A 1 138 ? -2.914 26.851 -0.140 1.00 60.84 138 PHE A O 1
ATOM 1122 N N . GLY A 1 139 ? -3.051 28.509 -1.654 1.00 61.41 139 GLY A N 1
ATOM 1123 C CA . GLY A 1 139 ? -2.664 29.589 -0.741 1.00 61.41 139 GLY A CA 1
ATOM 1124 C C . GLY A 1 139 ? -3.708 29.889 0.341 1.00 61.41 139 GLY A C 1
ATOM 1125 O O . GLY A 1 139 ? -3.345 30.339 1.416 1.00 61.41 139 GLY A O 1
ATOM 1126 N N . LEU A 1 140 ? -4.988 29.595 0.094 1.00 55.16 140 LEU A N 1
ATOM 1127 C CA . LEU A 1 140 ? -6.065 29.761 1.079 1.00 55.16 140 LEU A CA 1
ATOM 1128 C C . LEU A 1 140 ? -6.153 28.586 2.067 1.00 55.16 140 LEU A C 1
ATOM 1130 O O . LEU A 1 140 ? -6.554 28.773 3.212 1.00 55.16 140 LEU A O 1
ATOM 1134 N N . CYS A 1 141 ? -5.778 27.373 1.644 1.00 46.28 141 CYS A N 1
ATOM 1135 C CA . CYS A 1 141 ? -5.778 26.185 2.508 1.00 46.28 141 CYS A CA 1
ATOM 1136 C C . CYS A 1 141 ? -4.528 26.076 3.397 1.00 46.28 141 CYS A C 1
ATOM 1138 O O . CYS A 1 141 ? -4.559 25.389 4.420 1.00 46.28 141 CYS A O 1
ATOM 1140 N N . CYS A 1 142 ? -3.437 26.742 3.022 1.00 44.59 142 CYS A N 1
ATOM 1141 C CA . CYS A 1 142 ? -2.269 26.951 3.868 1.00 44.59 142 CYS A CA 1
ATOM 1142 C C . CYS A 1 142 ? -2.432 28.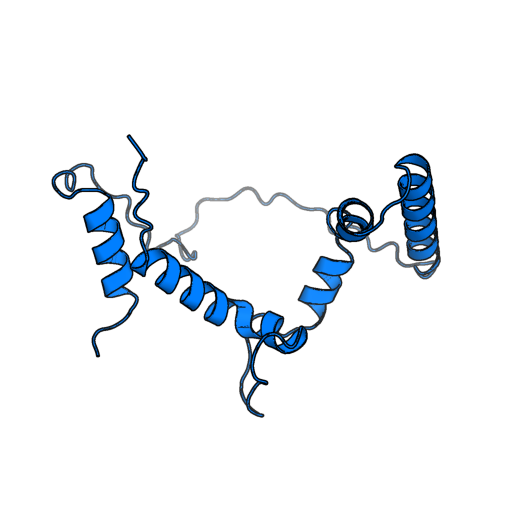317 4.541 1.00 44.59 142 CYS A C 1
ATOM 1144 O O . CYS A 1 142 ? -1.994 29.315 3.986 1.00 44.59 142 CYS A O 1
ATOM 1146 N N . GLY A 1 143 ? -3.149 28.355 5.667 1.00 39.84 143 GLY A N 1
ATOM 1147 C CA . GLY A 1 143 ? -3.579 29.583 6.336 1.00 39.84 143 GLY A CA 1
ATOM 1148 C C . GLY A 1 143 ? -2.532 30.700 6.424 1.00 39.84 143 GLY A C 1
ATOM 1149 O O . GLY A 1 143 ? -1.328 30.457 6.530 1.00 39.84 143 GLY A O 1
ATOM 1150 N N . GLN A 1 144 ? -3.052 31.929 6.405 1.00 38.72 144 GLN A N 1
ATOM 1151 C CA . GLN A 1 144 ? -2.379 33.126 6.898 1.00 38.72 144 GLN A CA 1
ATOM 1152 C C . GLN A 1 144 ? -1.704 32.817 8.243 1.00 38.72 144 GLN A C 1
ATOM 1154 O O . GLN A 1 144 ? -2.329 32.215 9.120 1.00 38.72 144 GLN A O 1
ATOM 1159 N N . ALA A 1 145 ? -0.427 33.185 8.347 1.00 32.72 145 ALA A N 1
ATOM 1160 C CA . ALA A 1 145 ? 0.295 33.243 9.613 1.00 32.72 145 ALA A CA 1
ATOM 1161 C C . ALA A 1 145 ? -0.347 34.262 10.563 1.00 32.72 145 ALA A C 1
ATOM 1163 O O . ALA A 1 145 ? -0.889 35.271 10.050 1.00 32.72 145 ALA A O 1
#